Protein AF-A0A8H3ISD5-F1 (afdb_monomer)

Structure (mmCIF, N/CA/C/O backbone):
data_AF-A0A8H3ISD5-F1
#
_entry.id   AF-A0A8H3ISD5-F1
#
loop_
_atom_site.group_PDB
_atom_site.id
_atom_site.type_symbol
_atom_site.label_atom_id
_atom_site.label_alt_id
_atom_site.label_comp_id
_atom_site.label_asym_id
_atom_site.label_entity_id
_atom_site.label_seq_id
_atom_site.pdbx_PDB_ins_code
_atom_site.Cartn_x
_atom_site.Cartn_y
_atom_site.Cartn_z
_atom_site.occupancy
_atom_site.B_iso_or_equiv
_atom_site.auth_seq_id
_atom_site.auth_comp_id
_atom_site.auth_asym_id
_atom_site.auth_atom_id
_atom_site.pdbx_PDB_model_num
ATOM 1 N N . MET A 1 1 ? 6.575 6.396 -12.534 1.00 68.06 1 MET A N 1
ATOM 2 C CA . MET A 1 1 ? 5.736 6.120 -11.346 1.00 68.06 1 MET A CA 1
ATOM 3 C C . MET A 1 1 ? 4.879 7.348 -11.039 1.00 68.06 1 MET A C 1
ATOM 5 O O . MET A 1 1 ? 5.103 8.029 -10.043 1.00 68.06 1 MET A O 1
ATOM 9 N N . SER A 1 2 ? 3.935 7.677 -11.921 1.00 88.00 2 SER A N 1
ATOM 10 C CA . SER A 1 2 ? 3.069 8.854 -11.746 1.00 88.00 2 SER A CA 1
ATOM 11 C C . SER A 1 2 ? 2.155 8.684 -10.527 1.00 88.00 2 SER A C 1
ATOM 13 O O . SER A 1 2 ? 1.798 7.552 -10.191 1.00 88.00 2 SER A O 1
ATOM 15 N N . GLY A 1 3 ? 1.778 9.774 -9.853 1.00 90.75 3 GLY A N 1
ATOM 16 C CA . GLY A 1 3 ? 0.927 9.714 -8.662 1.00 90.75 3 GLY A CA 1
ATOM 17 C C . GLY A 1 3 ? 1.635 9.263 -7.381 1.00 90.75 3 GLY A C 1
ATOM 18 O O . GLY A 1 3 ? 0.953 8.780 -6.476 1.00 90.75 3 GLY A O 1
ATOM 19 N N . THR A 1 4 ? 2.972 9.367 -7.315 1.00 93.50 4 THR A N 1
ATOM 20 C CA . THR A 1 4 ? 3.799 8.982 -6.152 1.00 93.50 4 THR A CA 1
ATOM 21 C C . THR A 1 4 ? 4.692 10.124 -5.672 1.00 93.50 4 THR A C 1
ATOM 23 O O . THR A 1 4 ? 5.112 10.965 -6.468 1.00 93.50 4 THR A O 1
ATOM 26 N N . ILE A 1 5 ? 5.073 10.099 -4.390 1.00 94.06 5 ILE A N 1
ATOM 27 C CA . ILE A 1 5 ? 6.063 11.033 -3.817 1.00 94.06 5 ILE A CA 1
ATOM 28 C C . ILE A 1 5 ? 7.437 10.955 -4.503 1.00 94.06 5 ILE A C 1
ATOM 30 O O . ILE A 1 5 ? 8.150 11.949 -4.582 1.00 94.06 5 ILE A O 1
ATOM 34 N N . TYR A 1 6 ? 7.782 9.800 -5.081 1.00 90.50 6 TYR A N 1
ATOM 35 C CA . TYR A 1 6 ? 9.017 9.609 -5.850 1.00 90.50 6 TYR A CA 1
ATOM 36 C C . TYR A 1 6 ? 9.006 10.345 -7.195 1.00 90.50 6 TYR A C 1
ATOM 38 O O . TYR A 1 6 ? 10.052 10.525 -7.810 1.00 90.50 6 TYR A O 1
ATOM 46 N N . ASN A 1 7 ? 7.831 10.796 -7.642 1.00 93.38 7 ASN A N 1
ATOM 47 C CA . ASN A 1 7 ? 7.657 11.665 -8.800 1.00 93.38 7 ASN A CA 1
ATOM 48 C C . ASN A 1 7 ? 7.335 13.112 -8.380 1.00 93.38 7 ASN A C 1
ATOM 50 O O . ASN A 1 7 ? 6.619 13.813 -9.089 1.00 93.38 7 ASN A O 1
ATOM 54 N N . GLN A 1 8 ? 7.834 13.535 -7.209 1.00 90.69 8 GLN A N 1
ATOM 55 C CA . GLN A 1 8 ? 7.662 14.876 -6.627 1.00 90.69 8 GLN A CA 1
ATOM 56 C C . GLN A 1 8 ? 6.205 15.272 -6.337 1.00 90.69 8 GLN A C 1
ATOM 58 O O . GLN A 1 8 ? 5.892 16.448 -6.151 1.00 90.69 8 GLN A O 1
ATOM 63 N N . GLU A 1 9 ? 5.293 14.302 -6.265 1.00 93.88 9 GLU A N 1
ATOM 64 C CA . GLU A 1 9 ? 3.919 14.581 -5.862 1.00 93.88 9 GLU A CA 1
ATOM 65 C C . GLU A 1 9 ? 3.788 14.716 -4.344 1.00 93.88 9 GLU A C 1
ATOM 67 O O . GLU A 1 9 ? 4.554 14.145 -3.572 1.00 93.88 9 GLU A O 1
ATOM 72 N N . LYS A 1 10 ? 2.760 15.442 -3.890 1.00 92.88 10 LYS A N 1
ATOM 73 C CA . LYS A 1 10 ? 2.523 15.691 -2.455 1.00 92.88 10 LYS A CA 1
ATOM 74 C C . LYS A 1 10 ? 2.199 14.423 -1.656 1.00 92.88 10 LYS A C 1
ATOM 76 O O . LYS A 1 10 ? 2.295 14.429 -0.432 1.00 92.88 10 LYS A O 1
ATOM 81 N N . SER A 1 11 ? 1.716 13.376 -2.324 1.00 94.81 11 SER A N 1
ATOM 82 C CA . SER A 1 11 ? 1.415 12.084 -1.708 1.00 94.81 11 SER A CA 1
ATOM 83 C C . SER A 1 11 ? 1.315 10.978 -2.756 1.00 94.81 11 SER A C 1
ATOM 85 O O . SER A 1 11 ? 1.006 11.241 -3.916 1.00 94.81 11 SER A O 1
ATOM 87 N N . SER A 1 12 ? 1.454 9.733 -2.314 1.00 95.25 12 SER A N 1
ATOM 88 C CA . SER A 1 12 ? 1.254 8.521 -3.111 1.00 95.25 12 SER A CA 1
ATOM 89 C C . SER A 1 12 ? -0.199 8.023 -3.132 1.00 95.25 12 SER A C 1
ATOM 91 O O . SER A 1 12 ? -0.456 6.881 -3.509 1.00 95.25 12 SER A O 1
ATOM 93 N N . ALA A 1 13 ? -1.174 8.851 -2.734 1.00 95.19 13 ALA A N 1
ATOM 94 C CA . ALA A 1 13 ? -2.585 8.455 -2.671 1.00 95.19 13 ALA A CA 1
ATOM 95 C C . ALA A 1 13 ? -3.172 8.092 -4.043 1.00 95.19 13 ALA A C 1
ATOM 97 O O . ALA A 1 13 ? -3.943 7.138 -4.153 1.00 95.19 13 ALA A O 1
ATOM 98 N N . SER A 1 14 ? -2.785 8.814 -5.097 1.00 95.06 14 SER A N 1
ATOM 99 C CA . SER A 1 14 ? -3.212 8.513 -6.467 1.00 95.06 14 SER A CA 1
ATOM 100 C C . SER A 1 14 ? -2.709 7.139 -6.914 1.00 95.06 14 SER A C 1
ATOM 102 O O . SER A 1 14 ? -3.494 6.337 -7.421 1.00 95.06 14 SER A O 1
ATOM 104 N N . ALA A 1 15 ? -1.436 6.824 -6.658 1.00 94.25 15 ALA A N 1
ATOM 105 C CA . ALA A 1 15 ? -0.883 5.505 -6.943 1.00 94.25 15 ALA A CA 1
ATOM 106 C C . ALA A 1 15 ? -1.528 4.396 -6.095 1.00 94.25 15 ALA A C 1
ATOM 108 O O . ALA A 1 15 ? -1.858 3.340 -6.636 1.00 94.25 15 ALA A O 1
ATOM 109 N N . LEU A 1 16 ? -1.785 4.635 -4.801 1.00 94.56 16 LEU A N 1
ATOM 110 C CA . LEU A 1 16 ? -2.485 3.665 -3.950 1.00 94.56 16 LEU A CA 1
ATOM 111 C C . LEU A 1 16 ? -3.901 3.378 -4.470 1.00 94.56 16 LEU A C 1
ATOM 113 O O . LEU A 1 16 ? -4.333 2.228 -4.483 1.00 94.56 16 LEU A O 1
ATOM 117 N N . ARG A 1 17 ? -4.619 4.395 -4.960 1.00 95.88 17 ARG A N 1
ATOM 118 C CA . ARG A 1 17 ? -5.949 4.204 -5.554 1.00 95.88 17 ARG A CA 1
ATOM 119 C C . ARG A 1 17 ? -5.897 3.301 -6.789 1.00 95.88 17 ARG A C 1
ATOM 121 O O . ARG A 1 17 ? -6.763 2.445 -6.943 1.00 95.88 17 ARG A O 1
ATOM 128 N N . VAL A 1 18 ? -4.881 3.455 -7.640 1.00 94.62 18 VAL A N 1
ATOM 129 C CA . VAL A 1 18 ? -4.662 2.572 -8.801 1.00 94.62 18 VAL A CA 1
ATOM 130 C C . VAL A 1 18 ? -4.327 1.148 -8.355 1.00 94.62 18 VAL A C 1
ATOM 132 O O . VAL A 1 18 ? -4.864 0.193 -8.913 1.00 94.62 18 VAL A O 1
ATOM 135 N N . PHE A 1 19 ? -3.481 0.999 -7.335 1.00 94.19 19 PHE A N 1
ATOM 136 C CA . PHE A 1 19 ? -3.131 -0.296 -6.754 1.00 94.19 19 PHE A CA 1
ATOM 137 C C . PHE A 1 19 ? -4.365 -1.038 -6.223 1.00 94.19 19 PHE A C 1
ATOM 139 O O . PHE A 1 19 ? -4.619 -2.172 -6.620 1.00 94.19 19 PHE A O 1
ATOM 146 N N . LEU A 1 20 ? -5.184 -0.376 -5.400 1.00 95.44 20 LEU A N 1
ATOM 147 C CA . LEU A 1 20 ? -6.441 -0.938 -4.896 1.00 95.44 20 LEU A CA 1
ATOM 148 C C . LEU A 1 20 ? -7.435 -1.213 -6.035 1.00 95.44 20 LEU A C 1
ATOM 150 O O . LEU A 1 20 ? -8.221 -2.149 -5.949 1.00 95.44 20 LEU A O 1
ATOM 154 N N . GLY A 1 21 ? -7.381 -0.424 -7.116 1.00 95.25 21 GLY A N 1
ATOM 155 C CA . GLY A 1 21 ? -8.071 -0.667 -8.392 1.00 95.25 21 GLY A CA 1
ATOM 156 C C . GLY A 1 21 ? -7.814 -2.053 -8.950 1.00 95.25 21 GLY A C 1
ATOM 157 O O . GLY A 1 21 ? -8.742 -2.771 -9.302 1.00 95.25 21 GLY A O 1
ATOM 158 N N . LYS A 1 22 ? -6.537 -2.423 -9.007 1.00 94.31 22 LYS A N 1
ATOM 159 C CA . LYS A 1 22 ? -6.094 -3.725 -9.501 1.00 94.31 22 LYS A CA 1
ATOM 160 C C . LYS A 1 22 ? -6.414 -4.841 -8.515 1.00 94.31 22 LYS A C 1
ATOM 162 O O . LYS A 1 22 ? -6.896 -5.883 -8.934 1.00 94.31 22 LYS A O 1
ATOM 167 N N . ALA A 1 23 ? -6.197 -4.610 -7.221 1.00 94.50 23 ALA A N 1
ATOM 168 C CA . ALA A 1 23 ? -6.480 -5.591 -6.176 1.00 94.50 23 ALA A CA 1
ATOM 169 C C . ALA A 1 23 ? -7.957 -6.024 -6.161 1.00 94.50 23 ALA A C 1
ATOM 171 O O . ALA A 1 23 ? -8.239 -7.210 -6.044 1.00 94.50 23 ALA A O 1
ATOM 172 N N . GLU A 1 24 ? -8.890 -5.085 -6.346 1.00 95.19 24 GLU A N 1
ATOM 173 C CA . GLU A 1 24 ? -10.335 -5.368 -6.407 1.00 95.19 24 GLU A CA 1
ATOM 174 C C . GLU A 1 24 ? -10.758 -6.206 -7.620 1.00 95.19 24 GLU A C 1
ATOM 176 O O . GLU A 1 24 ? -11.839 -6.785 -7.613 1.00 95.19 24 GLU A O 1
ATOM 181 N N . GLN A 1 25 ? -9.927 -6.286 -8.661 1.00 94.25 25 GLN A N 1
ATOM 182 C CA . GLN A 1 25 ? -10.195 -7.124 -9.833 1.00 94.25 25 GLN A CA 1
ATOM 183 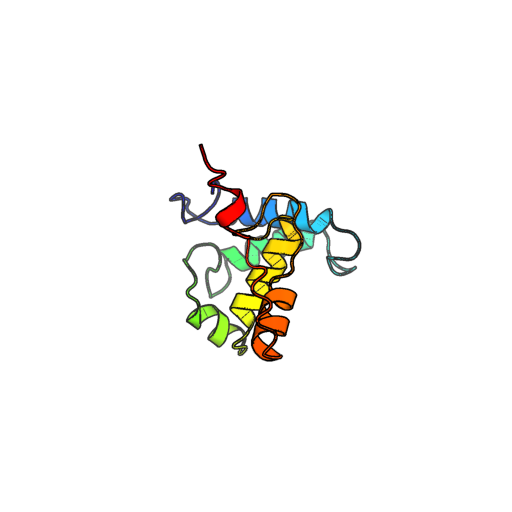C C . GLN A 1 25 ? -9.746 -8.576 -9.633 1.00 94.25 25 GLN A C 1
ATOM 185 O O . GLN A 1 25 ? -10.049 -9.419 -10.476 1.00 94.25 25 GLN A O 1
ATOM 190 N N . ILE A 1 26 ? -9.011 -8.876 -8.557 1.00 92.62 26 ILE A N 1
ATOM 191 C CA . ILE A 1 26 ? -8.519 -10.223 -8.269 1.00 92.62 26 ILE A CA 1
ATOM 192 C C . ILE A 1 26 ? -9.581 -10.957 -7.435 1.00 92.62 26 ILE A C 1
ATOM 194 O O . ILE A 1 26 ? -9.863 -10.526 -6.313 1.00 92.62 26 ILE A O 1
ATOM 198 N N . PRO A 1 27 ? -10.165 -12.060 -7.944 1.00 89.88 27 PRO A N 1
ATOM 199 C CA . PRO A 1 27 ? -11.147 -12.845 -7.198 1.00 89.88 27 PRO A CA 1
ATOM 200 C C . PRO A 1 27 ? -10.582 -13.336 -5.863 1.00 89.88 27 PRO A C 1
ATOM 202 O O . PRO A 1 27 ? -9.423 -13.746 -5.802 1.00 89.88 27 PRO A O 1
ATOM 205 N N . ASP A 1 28 ? -11.398 -13.274 -4.808 1.00 8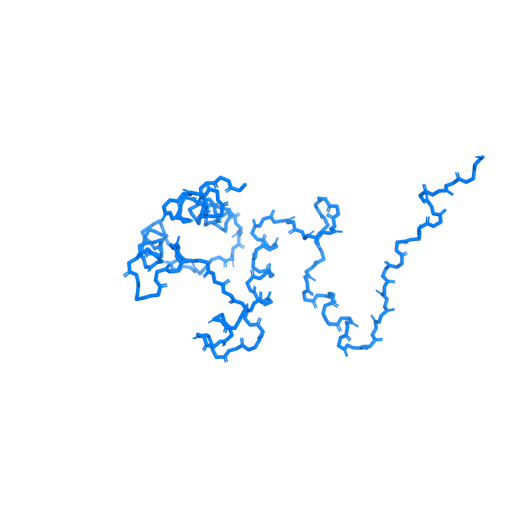9.94 28 ASP A N 1
ATOM 206 C CA . ASP A 1 28 ? -11.091 -13.753 -3.448 1.00 89.94 28 ASP A CA 1
ATOM 207 C C . ASP A 1 28 ? -9.809 -13.181 -2.808 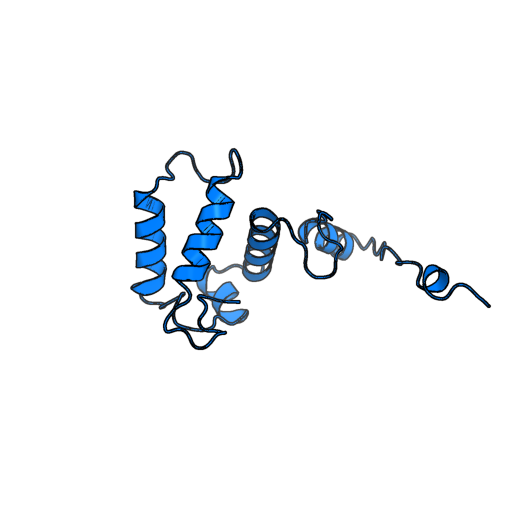1.00 89.94 28 ASP A C 1
ATOM 209 O O . ASP A 1 28 ? -9.306 -13.708 -1.816 1.00 89.94 28 ASP A O 1
ATOM 213 N N . PHE A 1 29 ? -9.260 -12.092 -3.356 1.00 92.00 29 PHE A N 1
ATOM 214 C CA . PHE A 1 29 ? -8.022 -11.489 -2.861 1.00 92.00 29 PHE A CA 1
ATOM 215 C C . PHE A 1 29 ? -8.253 -10.515 -1.710 1.00 92.00 29 PHE A C 1
ATOM 217 O O . PHE A 1 29 ? -7.484 -10.478 -0.748 1.00 92.00 29 PHE A O 1
ATOM 224 N N . LEU A 1 30 ? -9.304 -9.703 -1.821 1.00 93.94 30 LEU A N 1
ATOM 225 C CA . LEU A 1 30 ? -9.699 -8.784 -0.766 1.00 93.94 30 LEU A CA 1
ATOM 226 C C . LEU A 1 30 ? -10.719 -9.454 0.158 1.00 93.94 30 LEU A C 1
ATOM 228 O O . LEU A 1 30 ? -11.517 -10.275 -0.297 1.00 93.94 30 LEU A O 1
ATOM 232 N N . PRO A 1 31 ? -10.721 -9.105 1.455 1.00 94.44 31 PRO A N 1
ATOM 233 C CA . PRO A 1 31 ? -11.686 -9.653 2.396 1.00 94.44 31 PRO A CA 1
ATOM 234 C C . PRO A 1 31 ? -13.131 -9.377 1.970 1.00 94.44 31 PRO A C 1
ATOM 236 O O . PRO A 1 31 ? -13.420 -8.339 1.381 1.00 94.44 31 PRO A O 1
ATOM 239 N N . SER A 1 32 ? -14.063 -10.251 2.355 1.00 94.31 32 SER A N 1
ATOM 240 C CA . SER A 1 32 ? -15.491 -10.125 2.012 1.00 94.31 32 SER A CA 1
ATOM 241 C C . SER A 1 32 ? -16.159 -8.844 2.525 1.00 94.31 32 SER A C 1
ATOM 243 O O . SER A 1 32 ? -17.196 -8.438 2.009 1.00 94.31 32 SER A O 1
ATOM 245 N N . TRP A 1 33 ? -15.568 -8.192 3.529 1.00 95.31 33 TRP A N 1
ATOM 246 C CA . TRP A 1 33 ? -16.011 -6.898 4.048 1.00 95.31 33 TRP A CA 1
ATOM 247 C C . TRP A 1 33 ? -15.484 -5.696 3.248 1.00 95.31 33 TRP A C 1
ATOM 249 O O . TRP A 1 33 ? -15.804 -4.556 3.587 1.00 95.31 33 TRP A O 1
ATOM 259 N N . TRP A 1 34 ? -14.648 -5.906 2.225 1.00 96.12 34 TRP A N 1
ATOM 260 C CA . TRP A 1 34 ? -14.068 -4.823 1.438 1.00 96.12 34 TRP A CA 1
ATOM 261 C C . TRP A 1 34 ? -15.116 -4.152 0.548 1.00 96.12 34 TRP A C 1
ATOM 263 O O . TRP A 1 34 ? -15.785 -4.798 -0.255 1.00 96.12 34 TRP A O 1
ATOM 273 N N . THR A 1 35 ? -15.220 -2.828 0.652 1.00 95.88 35 THR A N 1
ATOM 274 C CA . THR A 1 35 ? -16.124 -2.007 -0.161 1.00 95.88 35 THR A CA 1
ATOM 275 C C . THR A 1 35 ? -15.415 -0.769 -0.704 1.00 95.88 35 THR A C 1
ATOM 277 O O . THR A 1 35 ? -14.281 -0.448 -0.329 1.00 95.88 35 THR A O 1
ATOM 280 N N . ARG A 1 36 ? -16.103 -0.018 -1.571 1.00 94.44 36 ARG A N 1
ATOM 281 C CA . ARG A 1 36 ? -15.612 1.270 -2.077 1.00 94.44 36 ARG A CA 1
ATOM 282 C C . ARG A 1 36 ? -15.375 2.277 -0.947 1.00 94.44 36 ARG A C 1
ATOM 284 O O . ARG A 1 36 ? -14.421 3.050 -1.007 1.00 94.44 36 ARG A O 1
ATOM 291 N N . GLU A 1 37 ? -16.217 2.258 0.079 1.00 96.31 37 GLU A N 1
ATOM 292 C CA . GLU A 1 37 ? -16.076 3.085 1.278 1.00 96.31 37 GLU A CA 1
ATOM 293 C C . GLU A 1 37 ? -14.797 2.700 2.029 1.00 96.31 37 GLU A C 1
ATOM 295 O O . GLU A 1 37 ? -13.991 3.572 2.351 1.00 96.31 37 GLU A O 1
ATOM 300 N N . LYS A 1 38 ? -14.533 1.394 2.197 1.00 96.75 38 LYS A N 1
ATOM 301 C CA . LYS A 1 38 ? -13.305 0.899 2.844 1.00 96.75 38 LYS A CA 1
ATOM 302 C C . LYS A 1 38 ? -12.034 1.240 2.081 1.00 96.75 38 LYS A C 1
ATOM 304 O O . LYS A 1 38 ? -11.020 1.552 2.707 1.00 96.75 38 LYS A O 1
ATOM 309 N N . ARG A 1 39 ? -12.085 1.274 0.748 1.00 95.81 39 ARG A N 1
ATOM 310 C CA . ARG A 1 39 ? -10.984 1.815 -0.059 1.00 95.81 39 ARG A CA 1
ATOM 311 C C . ARG A 1 39 ? -10.667 3.257 0.336 1.00 95.81 39 ARG A C 1
ATOM 313 O O . ARG A 1 39 ? -9.498 3.581 0.539 1.00 95.81 39 ARG A O 1
ATOM 320 N N . GLU A 1 40 ? -11.666 4.135 0.395 1.00 95.88 40 GLU A N 1
ATOM 321 C CA . GLU A 1 40 ? -11.411 5.549 0.689 1.00 95.88 40 GLU A CA 1
ATOM 322 C C . GLU A 1 40 ? -10.986 5.745 2.149 1.00 95.88 40 GLU A C 1
ATOM 324 O O . GLU A 1 40 ? -10.042 6.491 2.400 1.00 95.88 40 GLU A O 1
ATOM 329 N N . GLU A 1 41 ? -11.574 5.007 3.096 1.00 95.12 41 GLU A N 1
ATOM 330 C CA . GLU A 1 41 ? -11.102 4.967 4.487 1.00 95.12 41 GLU A CA 1
ATOM 331 C C . GLU A 1 41 ? -9.621 4.561 4.575 1.00 95.12 41 GLU A C 1
ATOM 333 O O . GLU A 1 41 ? -8.844 5.220 5.264 1.00 95.12 41 GLU A O 1
ATOM 338 N N . CYS A 1 42 ? -9.198 3.532 3.832 1.00 94.19 42 CYS A N 1
ATOM 339 C CA . CYS A 1 42 ? -7.805 3.082 3.775 1.00 94.19 42 CYS A CA 1
ATOM 340 C C . CYS A 1 42 ? -6.864 4.173 3.230 1.00 94.19 42 CYS A C 1
ATOM 342 O O . CYS A 1 42 ? -5.804 4.435 3.804 1.00 94.19 42 CYS A O 1
ATOM 344 N N . ILE A 1 43 ? -7.263 4.865 2.157 1.00 94.88 43 ILE A N 1
ATOM 345 C CA . ILE A 1 43 ? -6.479 5.970 1.586 1.00 94.88 43 ILE A CA 1
ATOM 346 C C . ILE A 1 43 ? -6.382 7.136 2.582 1.00 94.88 43 ILE A C 1
ATOM 348 O O . ILE A 1 43 ? -5.296 7.689 2.779 1.00 94.88 43 ILE A O 1
ATOM 352 N N . GLN A 1 44 ? -7.485 7.501 3.242 1.00 94.25 44 GLN A N 1
ATOM 353 C CA . GLN A 1 44 ? -7.485 8.556 4.258 1.00 94.25 44 GLN A CA 1
ATOM 354 C C . GLN A 1 44 ? -6.632 8.179 5.469 1.00 94.25 44 GLN A C 1
ATOM 356 O O . GLN A 1 44 ? -5.892 9.028 5.967 1.00 94.25 44 GLN A O 1
ATOM 361 N N . PHE A 1 45 ? -6.669 6.916 5.896 1.00 92.44 45 PHE A N 1
ATOM 362 C CA . PHE A 1 45 ? -5.793 6.401 6.942 1.00 92.44 45 PHE A CA 1
ATOM 363 C C . PHE A 1 45 ? -4.316 6.572 6.561 1.00 92.44 45 PHE A C 1
ATOM 365 O O . PHE A 1 45 ? -3.545 7.125 7.338 1.00 92.44 45 PHE A O 1
ATOM 372 N N . GLY A 1 46 ? -3.923 6.219 5.333 1.00 90.38 46 GLY A N 1
ATOM 373 C CA . GLY A 1 46 ? -2.547 6.421 4.863 1.00 90.38 46 GLY A CA 1
ATOM 374 C C . GLY A 1 46 ? -2.121 7.895 4.737 1.00 90.38 46 GLY A C 1
ATOM 375 O O . GLY A 1 46 ? -0.935 8.210 4.839 1.00 90.38 46 GLY A O 1
ATOM 376 N N . LEU A 1 47 ? -3.068 8.815 4.521 1.00 92.06 47 LEU A N 1
ATOM 377 C CA . LEU A 1 47 ? -2.804 10.255 4.395 1.00 92.06 47 LEU A CA 1
ATOM 378 C C . LEU A 1 47 ? -2.739 10.993 5.739 1.00 92.06 47 LEU A C 1
ATOM 380 O O . LEU A 1 47 ? -1.928 11.914 5.899 1.00 92.06 47 LEU A O 1
ATOM 384 N N . ARG A 1 48 ? -3.648 10.650 6.656 1.00 88.94 48 ARG A N 1
ATOM 385 C CA . ARG A 1 48 ? -3.912 11.376 7.910 1.00 88.94 48 ARG A CA 1
ATOM 386 C C . ARG A 1 48 ? -3.489 10.610 9.156 1.00 88.94 48 ARG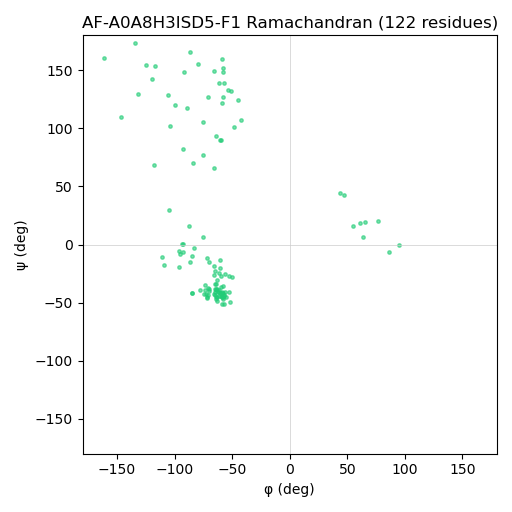 A C 1
ATOM 388 O O . ARG A 1 48 ? -3.506 11.192 10.234 1.00 88.94 48 ARG A O 1
ATOM 395 N N . GLY A 1 49 ? -3.146 9.334 9.015 1.00 82.81 49 GLY A N 1
ATOM 396 C CA . GLY A 1 49 ? -2.623 8.530 10.107 1.00 82.81 49 GLY A CA 1
ATOM 397 C C . GLY A 1 49 ? -1.343 9.137 10.690 1.00 82.81 49 GLY A C 1
ATOM 398 O O . GLY A 1 49 ? -0.678 9.926 10.009 1.00 82.81 49 GLY A O 1
ATOM 399 N N . PRO A 1 50 ? -0.991 8.750 11.928 1.00 74.50 50 PRO A N 1
ATOM 400 C CA . PRO A 1 50 ? 0.137 9.318 12.677 1.00 74.50 50 PRO A CA 1
ATOM 401 C C . PRO A 1 50 ? 1.471 9.204 11.927 1.00 74.50 50 PRO A C 1
ATOM 403 O O . PRO A 1 50 ? 2.364 10.022 12.102 1.00 74.50 50 PRO A O 1
ATOM 406 N N . ASP A 1 51 ? 1.561 8.217 11.044 1.00 74.81 51 ASP A N 1
ATOM 407 C CA . ASP A 1 51 ? 2.766 7.837 10.321 1.00 74.81 51 ASP A CA 1
ATOM 408 C C . ASP A 1 51 ? 2.905 8.461 8.927 1.00 74.81 51 ASP A C 1
ATOM 410 O O . ASP A 1 51 ? 3.926 8.273 8.269 1.00 74.81 51 ASP A O 1
ATOM 414 N N . HIS A 1 52 ? 1.867 9.148 8.434 1.00 78.75 52 HIS A N 1
ATOM 415 C CA . HIS A 1 52 ? 1.845 9.752 7.096 1.00 78.75 52 HIS A CA 1
ATOM 416 C C . HIS A 1 52 ? 2.408 8.839 5.985 1.00 78.75 52 HIS A C 1
ATOM 418 O O . HIS A 1 52 ? 3.156 9.291 5.115 1.00 78.75 52 HIS A O 1
ATOM 424 N N . LEU A 1 53 ? 2.012 7.559 5.993 1.00 85.06 53 LEU A N 1
ATOM 425 C CA . LEU A 1 53 ? 2.537 6.478 5.140 1.00 85.06 53 LEU A CA 1
ATOM 426 C C . LEU A 1 53 ? 2.581 6.815 3.644 1.00 85.06 53 LEU A C 1
ATOM 428 O O . LEU A 1 53 ? 3.390 6.272 2.899 1.00 85.06 53 LEU A O 1
ATOM 432 N N . LEU A 1 54 ? 1.685 7.693 3.187 1.00 90.94 54 LEU A N 1
ATOM 433 C CA . LEU A 1 54 ? 1.599 8.104 1.787 1.00 90.94 54 LEU A CA 1
ATOM 434 C C . LEU A 1 54 ? 2.340 9.403 1.466 1.00 90.94 54 LEU A C 1
ATOM 436 O O . LEU A 1 54 ? 2.376 9.780 0.299 1.00 90.94 54 LEU A O 1
ATOM 440 N N . LYS A 1 55 ? 2.892 10.108 2.453 1.00 91.75 55 LYS A N 1
ATOM 441 C CA . LYS A 1 55 ? 3.609 11.380 2.261 1.00 91.75 55 LYS A CA 1
ATOM 442 C C . LYS A 1 55 ? 5.115 11.261 2.483 1.00 91.75 55 LYS A C 1
ATOM 444 O O . LYS A 1 55 ? 5.845 12.128 2.016 1.00 91.75 55 LYS A O 1
ATOM 449 N N . CYS A 1 56 ? 5.570 10.202 3.147 1.00 87.12 56 CYS A N 1
ATOM 450 C CA . CYS A 1 56 ? 6.976 9.987 3.470 1.00 87.12 56 CYS A CA 1
ATOM 451 C C . CYS A 1 56 ? 7.490 8.695 2.833 1.00 87.12 56 CYS A C 1
ATOM 453 O O . CYS A 1 56 ? 6.776 7.692 2.784 1.00 87.12 56 CYS A O 1
ATOM 455 N N . ALA A 1 57 ? 8.741 8.709 2.368 1.00 87.19 57 ALA A N 1
ATOM 456 C CA . ALA A 1 57 ? 9.418 7.482 1.967 1.00 87.19 57 ALA A CA 1
ATOM 457 C C . ALA A 1 57 ? 9.531 6.554 3.186 1.00 87.19 57 ALA A C 1
ATOM 459 O O . ALA A 1 57 ? 9.760 7.031 4.293 1.00 87.19 57 ALA A O 1
ATOM 460 N N . GLN A 1 58 ? 9.305 5.258 2.979 1.00 86.75 58 GLN A N 1
ATOM 461 C CA . GLN A 1 58 ? 9.435 4.246 4.026 1.00 86.75 58 GLN A CA 1
ATOM 462 C C . GLN A 1 58 ? 10.714 3.456 3.780 1.00 86.75 58 GLN A C 1
ATOM 464 O O . GLN A 1 58 ? 10.925 2.954 2.669 1.00 86.75 58 GLN A O 1
ATOM 469 N N . GLU A 1 59 ? 11.552 3.340 4.801 1.00 87.38 59 GLU A N 1
ATOM 470 C CA . GLU A 1 59 ? 12.731 2.491 4.769 1.00 87.38 59 GLU A CA 1
ATOM 471 C C . GLU A 1 59 ? 12.394 1.055 5.179 1.00 87.38 59 GLU A C 1
ATOM 473 O O . GLU A 1 59 ? 11.327 0.744 5.715 1.00 87.38 59 GLU A O 1
ATOM 478 N N . LYS A 1 60 ? 13.323 0.135 4.906 1.00 84.88 60 LYS A N 1
ATOM 479 C CA . LYS A 1 60 ? 13.153 -1.279 5.255 1.00 84.88 60 LYS A CA 1
ATOM 480 C C . LYS A 1 60 ? 12.946 -1.461 6.764 1.00 84.88 60 LYS A C 1
ATOM 482 O O . LYS A 1 60 ? 12.068 -2.228 7.152 1.00 84.88 60 LYS A O 1
ATOM 487 N N . SER A 1 61 ? 13.756 -0.788 7.580 1.00 86.88 61 SER A N 1
ATOM 488 C CA . SER A 1 61 ? 13.686 -0.831 9.045 1.00 86.88 61 SER A CA 1
ATOM 489 C C . SER A 1 61 ? 12.332 -0.355 9.555 1.00 86.88 61 SER A C 1
ATOM 491 O O . SER A 1 61 ? 11.726 -1.061 10.355 1.00 86.88 61 SER A O 1
ATOM 493 N N . ASP A 1 62 ? 11.805 0.747 9.012 1.00 86.88 62 ASP A N 1
ATOM 494 C CA . ASP A 1 62 ? 10.503 1.306 9.404 1.00 86.88 62 ASP A CA 1
ATOM 495 C C . ASP A 1 62 ? 9.378 0.273 9.259 1.00 86.88 62 ASP A C 1
ATOM 497 O O . ASP A 1 62 ? 8.498 0.147 10.111 1.00 86.88 62 ASP A O 1
ATOM 501 N N . LEU A 1 63 ? 9.414 -0.502 8.169 1.00 85.94 63 LEU A N 1
ATOM 502 C CA . LEU A 1 63 ? 8.440 -1.558 7.896 1.00 85.94 63 LEU A CA 1
ATOM 503 C C . LEU A 1 63 ? 8.608 -2.764 8.830 1.00 85.94 63 LEU A C 1
ATOM 505 O O . LEU A 1 63 ? 7.625 -3.391 9.212 1.00 85.94 63 LEU A O 1
ATOM 509 N N . GLN A 1 64 ? 9.839 -3.127 9.178 1.00 88.81 64 GLN A N 1
ATOM 510 C CA . GLN A 1 64 ? 10.078 -4.255 10.079 1.00 88.81 64 GLN A CA 1
ATOM 511 C C . GLN A 1 64 ? 9.664 -3.916 11.511 1.00 88.81 64 GLN A C 1
ATOM 513 O O . GLN A 1 64 ? 9.017 -4.725 12.173 1.00 88.81 64 GLN A O 1
ATOM 518 N N . GLU A 1 65 ? 10.008 -2.714 11.965 1.00 90.50 65 GLU A N 1
ATOM 519 C CA . GLU A 1 65 ? 9.755 -2.249 13.323 1.00 90.50 65 GLU A CA 1
ATOM 520 C C . GLU A 1 65 ? 8.263 -1.969 13.545 1.00 90.50 65 GLU A C 1
ATOM 522 O O . GLU A 1 65 ? 7.684 -2.474 14.505 1.00 90.50 65 GLU A O 1
ATOM 527 N N . ARG A 1 66 ? 7.590 -1.282 12.605 1.00 88.00 66 ARG A N 1
ATOM 528 C CA . ARG A 1 66 ? 6.152 -0.970 12.725 1.00 88.00 66 ARG A CA 1
ATOM 529 C C . ARG A 1 66 ? 5.275 -2.218 12.814 1.00 88.00 66 ARG A C 1
ATOM 531 O O . ARG A 1 66 ? 4.307 -2.232 13.571 1.00 88.00 66 ARG A O 1
ATOM 538 N N . TRP A 1 67 ? 5.571 -3.244 12.019 1.00 86.88 67 TRP A N 1
ATOM 539 C CA . TRP A 1 67 ? 4.781 -4.480 12.004 1.00 86.88 67 TRP A CA 1
ATOM 540 C C . TRP A 1 67 ? 5.325 -5.559 12.941 1.00 86.88 67 TRP A C 1
ATOM 542 O O . TRP A 1 67 ? 4.730 -6.633 13.022 1.00 86.88 67 TRP A O 1
ATOM 552 N N . ASN A 1 68 ? 6.423 -5.277 13.653 1.00 92.69 68 ASN A N 1
ATOM 553 C CA . ASN A 1 68 ? 7.150 -6.242 14.475 1.00 92.69 68 ASN A CA 1
ATOM 554 C C . ASN A 1 68 ? 7.406 -7.565 13.723 1.00 92.69 68 ASN A C 1
ATOM 556 O O . ASN A 1 68 ? 7.206 -8.663 14.243 1.00 92.69 68 ASN A O 1
ATOM 560 N N . ASP A 1 69 ? 7.790 -7.444 12.451 1.00 88.81 69 ASP A N 1
ATOM 561 C CA . ASP A 1 69 ? 7.927 -8.565 11.530 1.00 88.81 69 ASP A CA 1
ATOM 562 C C . ASP A 1 69 ? 9.076 -8.322 10.548 1.00 88.81 69 ASP A C 1
ATOM 564 O O . ASP A 1 69 ? 9.001 -7.511 9.621 1.00 88.81 69 ASP A O 1
ATOM 568 N N . GLN A 1 70 ? 10.147 -9.095 10.723 1.00 88.00 70 GLN A N 1
ATOM 569 C CA . GLN A 1 70 ? 11.349 -9.022 9.893 1.00 88.00 70 GLN A CA 1
ATOM 570 C C . GLN A 1 70 ? 11.080 -9.335 8.414 1.00 88.00 70 GLN A C 1
ATOM 572 O O . GLN A 1 70 ? 11.815 -8.861 7.544 1.00 88.00 70 GLN A O 1
ATOM 577 N N . GLN A 1 71 ? 10.018 -10.088 8.120 1.00 86.88 71 GLN A N 1
ATOM 578 C CA . GLN A 1 71 ? 9.614 -10.469 6.769 1.00 86.88 71 GLN A CA 1
ATOM 579 C C . GLN A 1 71 ? 8.590 -9.500 6.159 1.00 86.88 71 GLN A C 1
ATOM 581 O O . GLN A 1 71 ? 8.192 -9.683 5.009 1.00 86.88 71 GLN A O 1
ATOM 586 N N . MET A 1 72 ? 8.173 -8.439 6.860 1.00 89.00 72 MET A N 1
ATOM 587 C CA . MET A 1 72 ? 7.178 -7.494 6.337 1.00 89.00 72 MET A CA 1
ATOM 588 C C . MET A 1 72 ? 7.567 -6.848 4.991 1.00 89.00 72 MET A C 1
ATOM 590 O O . MET A 1 72 ? 6.726 -6.835 4.085 1.00 89.00 72 MET A O 1
ATOM 594 N N . PRO A 1 73 ? 8.820 -6.386 4.770 1.00 87.06 73 PRO A N 1
ATOM 595 C CA . PRO A 1 73 ? 9.226 -5.844 3.469 1.00 87.06 73 PRO A CA 1
ATOM 596 C C . PRO A 1 73 ? 9.036 -6.854 2.332 1.00 87.06 73 PRO A C 1
ATOM 598 O O . PRO A 1 73 ? 8.649 -6.504 1.217 1.00 87.06 73 PRO A O 1
ATOM 601 N N . MET A 1 74 ? 9.272 -8.128 2.637 1.00 85.75 74 MET A N 1
ATOM 602 C CA . MET A 1 74 ? 9.123 -9.215 1.690 1.00 85.75 74 MET A CA 1
ATOM 603 C C . MET A 1 74 ? 7.657 -9.505 1.368 1.00 85.75 74 MET A C 1
ATOM 605 O O . MET A 1 74 ? 7.278 -9.601 0.200 1.00 85.75 74 MET A O 1
ATOM 609 N N . LYS A 1 75 ? 6.809 -9.570 2.398 1.00 87.56 75 LYS A N 1
ATOM 610 C CA . LYS A 1 75 ? 5.358 -9.747 2.250 1.00 87.56 75 LYS A CA 1
ATOM 611 C C . LYS A 1 75 ? 4.743 -8.633 1.402 1.00 87.56 75 LYS A C 1
ATOM 613 O O . LYS A 1 75 ? 3.938 -8.915 0.518 1.00 87.56 75 LYS A O 1
ATOM 618 N N . LEU A 1 76 ? 5.168 -7.384 1.608 1.00 88.12 76 LEU A N 1
ATOM 619 C CA . LEU A 1 76 ? 4.727 -6.243 0.799 1.00 88.12 76 LEU A CA 1
ATOM 620 C C . LEU A 1 76 ? 5.165 -6.355 -0.661 1.00 88.12 76 LEU A C 1
ATOM 622 O O . LEU A 1 76 ? 4.389 -6.032 -1.562 1.00 88.12 76 LEU A O 1
ATOM 626 N N . ARG A 1 77 ? 6.379 -6.852 -0.915 1.00 84.81 77 ARG A N 1
ATOM 627 C CA . ARG A 1 77 ? 6.825 -7.121 -2.281 1.00 84.81 77 ARG A CA 1
ATOM 628 C C . ARG A 1 77 ? 5.970 -8.190 -2.954 1.00 84.81 77 ARG A C 1
ATOM 630 O O . ARG A 1 77 ? 5.483 -7.950 -4.054 1.00 84.81 77 ARG A O 1
ATOM 637 N N . MET A 1 78 ? 5.729 -9.316 -2.287 1.00 84.19 78 MET A N 1
ATOM 638 C CA . MET A 1 78 ? 4.863 -10.374 -2.816 1.00 84.19 78 MET A CA 1
ATOM 639 C C . MET A 1 78 ? 3.444 -9.872 -3.098 1.00 84.19 78 MET A C 1
ATOM 641 O O . MET A 1 78 ? 2.869 -10.191 -4.136 1.00 84.19 78 MET A O 1
ATOM 645 N N . LEU A 1 79 ? 2.891 -9.050 -2.203 1.00 88.69 79 LEU A N 1
ATOM 646 C CA . LEU A 1 79 ? 1.598 -8.401 -2.404 1.00 88.69 79 LEU A CA 1
ATOM 647 C C . LEU A 1 79 ? 1.600 -7.548 -3.683 1.00 88.69 79 LEU A C 1
ATOM 649 O O . LEU A 1 79 ? 0.680 -7.636 -4.496 1.00 88.69 79 LEU A O 1
ATOM 653 N N . GLY A 1 80 ? 2.660 -6.761 -3.887 1.00 88.38 80 GLY A N 1
ATOM 654 C CA . GLY A 1 80 ? 2.871 -5.973 -5.099 1.00 88.38 80 GLY A CA 1
ATOM 655 C C . GLY A 1 80 ? 2.927 -6.825 -6.365 1.00 88.38 80 GLY A C 1
ATOM 656 O O . GLY A 1 80 ? 2.271 -6.495 -7.351 1.00 88.38 80 GLY A O 1
ATOM 657 N N . GLU A 1 81 ? 3.660 -7.937 -6.330 1.00 86.31 81 GLU A N 1
ATOM 658 C CA . GLU A 1 81 ? 3.786 -8.871 -7.455 1.00 86.31 81 GLU A CA 1
ATOM 659 C C . GLU A 1 81 ? 2.435 -9.496 -7.829 1.00 86.31 81 GLU A C 1
ATOM 661 O O . GLU A 1 81 ? 2.107 -9.580 -9.012 1.00 86.31 81 GLU A O 1
ATOM 666 N N . ILE A 1 82 ? 1.615 -9.869 -6.839 1.00 85.56 82 ILE A N 1
ATOM 667 C CA . ILE A 1 82 ? 0.267 -10.411 -7.070 1.00 85.56 82 ILE A CA 1
ATOM 668 C C . ILE A 1 82 ? -0.634 -9.360 -7.727 1.00 85.56 82 ILE A C 1
ATOM 670 O O . ILE A 1 82 ? -1.297 -9.658 -8.719 1.00 85.56 82 ILE A O 1
ATOM 674 N N . VAL A 1 83 ? -0.636 -8.130 -7.205 1.00 89.62 83 VAL A N 1
ATOM 675 C CA . VAL A 1 83 ? -1.539 -7.064 -7.667 1.00 89.62 83 VAL A CA 1
ATOM 676 C C . VAL A 1 83 ? -1.141 -6.500 -9.029 1.00 89.62 83 VAL A C 1
ATOM 678 O O . VAL A 1 83 ? -2.001 -6.202 -9.860 1.00 89.62 83 VAL A O 1
ATOM 681 N N . TYR A 1 84 ? 0.157 -6.343 -9.289 1.00 86.50 84 TYR A N 1
ATOM 682 C CA . TYR A 1 84 ? 0.642 -5.855 -10.579 1.00 86.50 84 TYR A CA 1
ATOM 683 C C . TYR A 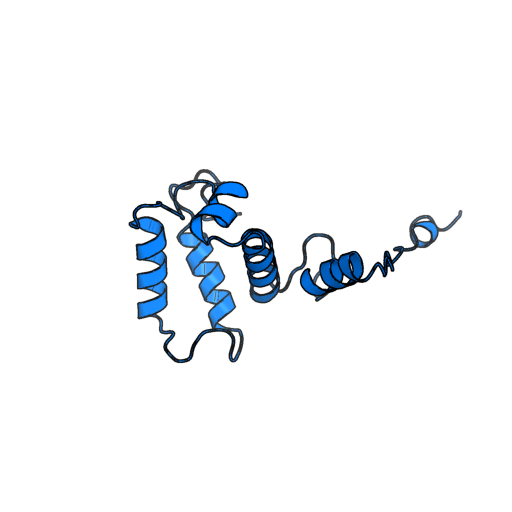1 84 ? 0.835 -6.964 -11.616 1.00 86.50 84 TYR A C 1
ATOM 685 O O . TYR A 1 84 ? 0.962 -6.650 -12.800 1.00 86.50 84 TYR A O 1
ATOM 693 N N . GLY A 1 85 ? 0.850 -8.234 -11.202 1.00 78.75 85 GLY A N 1
ATOM 694 C CA . GLY A 1 85 ? 1.094 -9.380 -12.080 1.00 78.75 85 GLY A CA 1
ATOM 695 C C . GLY A 1 85 ? 2.509 -9.414 -12.666 1.00 78.75 85 GLY A C 1
ATOM 696 O O . GLY A 1 85 ? 2.727 -10.055 -13.692 1.00 78.75 85 GLY A O 1
ATOM 697 N N . ASN A 1 86 ? 3.458 -8.698 -12.055 1.00 71.31 86 ASN A N 1
ATOM 698 C CA . ASN A 1 86 ? 4.826 -8.568 -12.542 1.00 71.31 86 ASN A CA 1
ATOM 699 C C . ASN A 1 86 ? 5.832 -8.817 -11.416 1.00 71.31 86 ASN A C 1
ATOM 701 O O . ASN A 1 86 ? 5.750 -8.175 -10.369 1.00 71.31 86 ASN A O 1
ATOM 705 N N . THR A 1 87 ? 6.810 -9.685 -11.672 1.00 65.88 87 THR A N 1
ATOM 706 C CA . THR A 1 87 ? 7.950 -9.925 -10.784 1.00 65.88 87 THR A CA 1
ATOM 707 C C . THR A 1 87 ? 9.159 -9.144 -11.312 1.00 65.88 87 THR A C 1
ATOM 709 O O . THR A 1 87 ? 9.593 -9.387 -12.440 1.00 65.88 87 THR A O 1
ATOM 712 N N . PRO A 1 88 ? 9.736 -8.203 -10.540 1.00 62.50 88 PRO A N 1
ATOM 713 C CA . PRO A 1 88 ? 10.904 -7.450 -10.989 1.00 62.50 88 PRO A CA 1
ATOM 714 C C . PRO A 1 88 ? 12.071 -8.386 -11.333 1.00 62.50 88 PRO A C 1
ATOM 716 O O . PRO A 1 88 ? 12.470 -9.197 -10.499 1.00 62.50 88 PRO A O 1
A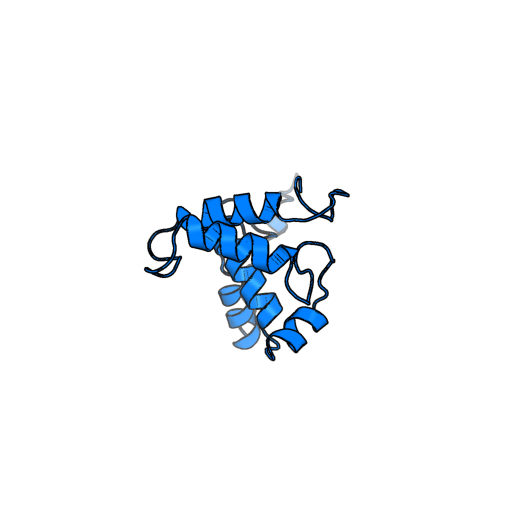TOM 719 N N . GLY A 1 89 ? 12.619 -8.251 -12.545 1.00 62.34 89 GLY A N 1
ATOM 720 C CA . GLY A 1 89 ? 13.701 -9.100 -13.061 1.00 62.34 89 GLY A CA 1
ATOM 721 C C . GLY A 1 89 ? 13.239 -10.292 -13.906 1.00 62.34 89 GLY A C 1
ATOM 722 O O . GLY A 1 89 ? 14.082 -11.026 -14.410 1.00 62.34 89 GLY A O 1
ATOM 723 N N . MET A 1 90 ? 11.929 -10.469 -14.100 1.00 59.44 90 MET A N 1
ATOM 724 C CA . MET A 1 90 ? 11.364 -11.534 -14.929 1.00 59.44 90 MET A CA 1
ATOM 725 C C . MET A 1 90 ? 10.590 -10.964 -16.129 1.00 59.44 90 MET A C 1
ATOM 727 O O . MET A 1 90 ? 10.080 -9.842 -16.056 1.00 59.44 90 MET A O 1
ATOM 731 N N . PRO A 1 91 ? 10.466 -11.718 -17.239 1.00 58.47 91 PRO A N 1
ATOM 732 C CA . PRO A 1 91 ? 9.623 -11.325 -18.362 1.00 58.47 91 PRO A CA 1
ATOM 733 C C . PRO A 1 91 ? 8.156 -11.116 -17.942 1.00 58.47 91 PRO A C 1
ATOM 735 O O . PRO A 1 91 ? 7.671 -11.844 -17.067 1.00 58.47 91 PRO A O 1
ATOM 738 N N . PRO A 1 92 ? 7.418 -10.195 -18.592 1.00 56.31 92 PRO A N 1
ATOM 739 C CA . PRO A 1 92 ? 5.996 -9.973 -18.326 1.00 56.31 92 PRO A CA 1
ATOM 740 C C . PRO A 1 92 ? 5.196 -11.284 -18.370 1.00 56.31 92 PRO A C 1
ATOM 742 O O . PRO A 1 92 ? 5.355 -12.076 -19.295 1.00 56.31 92 PRO A O 1
ATOM 745 N N . GLY A 1 93 ? 4.347 -11.525 -17.368 1.00 56.69 93 GLY A N 1
ATOM 746 C CA . GLY A 1 93 ? 3.557 -12.760 -17.252 1.00 56.69 93 GLY A CA 1
ATOM 747 C C . GLY A 1 93 ? 4.265 -13.923 -16.546 1.00 56.69 93 GLY A C 1
ATOM 748 O O . GLY A 1 93 ? 3.626 -14.929 -16.239 1.00 56.69 93 GLY A O 1
ATOM 749 N N . SER A 1 94 ? 5.550 -13.782 -16.210 1.00 57.19 94 SER A N 1
ATOM 750 C CA . SER A 1 94 ? 6.261 -14.753 -15.376 1.00 57.19 94 SER A CA 1
ATOM 751 C C . SER A 1 94 ? 5.836 -14.596 -13.917 1.00 57.19 94 SER A C 1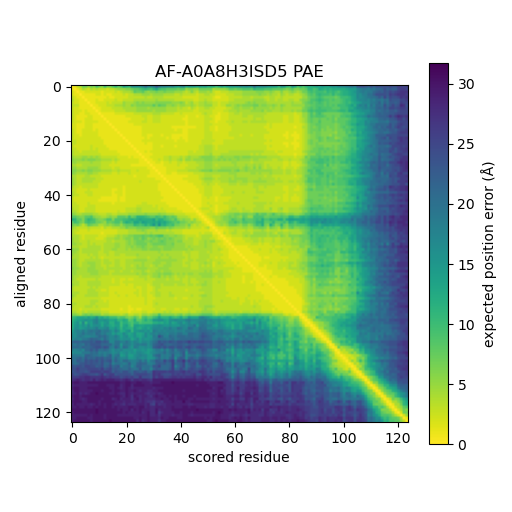
ATOM 753 O O . SER A 1 94 ? 6.244 -13.661 -13.233 1.00 57.19 94 SER A O 1
ATOM 755 N N . ARG A 1 95 ? 5.014 -15.524 -13.424 1.00 54.22 95 ARG A N 1
ATOM 756 C CA . ARG A 1 95 ? 4.616 -15.589 -12.014 1.00 54.22 95 ARG A CA 1
ATOM 757 C C . ARG A 1 95 ? 5.563 -16.523 -11.278 1.00 54.22 95 ARG A C 1
ATOM 759 O O . ARG A 1 95 ? 5.241 -17.687 -11.068 1.00 54.22 95 ARG A O 1
ATOM 766 N N . VAL A 1 96 ? 6.726 -16.019 -10.887 1.00 57.75 96 VAL A N 1
ATOM 767 C CA . VAL A 1 96 ? 7.512 -16.681 -9.841 1.00 57.75 96 VAL A CA 1
ATOM 768 C C . VAL A 1 96 ? 7.301 -15.836 -8.597 1.00 57.75 96 VAL A C 1
ATOM 770 O O . VAL A 1 96 ? 7.857 -14.739 -8.527 1.00 57.75 96 VAL A O 1
ATOM 773 N N . PRO A 1 97 ? 6.440 -16.268 -7.657 1.00 61.50 97 PRO A N 1
ATOM 774 C CA . PRO A 1 97 ? 6.306 -15.570 -6.391 1.00 61.50 97 PRO A CA 1
ATOM 775 C C . PRO A 1 97 ? 7.698 -15.443 -5.788 1.00 61.50 97 PRO A C 1
ATOM 777 O O . PRO A 1 97 ? 8.419 -16.442 -5.734 1.00 61.50 97 PRO A O 1
ATOM 780 N N . MET A 1 98 ? 8.076 -14.262 -5.306 1.00 64.31 98 MET A N 1
ATOM 781 C CA . MET A 1 98 ? 9.338 -14.120 -4.580 1.00 64.31 98 MET A CA 1
ATOM 782 C C . MET A 1 98 ? 9.465 -15.136 -3.426 1.00 64.31 98 MET A C 1
ATOM 784 O O . MET A 1 98 ? 10.562 -15.608 -3.152 1.00 64.31 98 MET A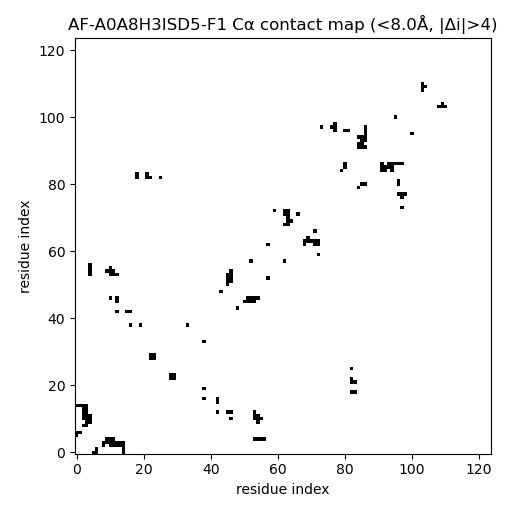 O 1
ATOM 788 N N . LEU A 1 99 ? 8.341 -15.596 -2.859 1.00 61.12 99 LEU A N 1
ATOM 789 C CA . LEU A 1 99 ? 8.272 -16.736 -1.936 1.00 61.12 99 LEU A CA 1
ATOM 790 C C . LEU A 1 99 ? 8.926 -18.016 -2.468 1.00 61.12 99 LEU A C 1
ATOM 792 O O . LEU A 1 99 ? 9.578 -18.717 -1.712 1.00 61.12 99 LEU A O 1
ATOM 796 N N . HIS A 1 100 ? 8.755 -18.336 -3.750 1.00 60.19 100 HIS A N 1
ATOM 797 C CA . HIS A 1 100 ? 9.359 -19.518 -4.367 1.00 60.19 100 HIS A CA 1
ATOM 798 C C . HIS A 1 100 ? 10.876 -19.345 -4.497 1.00 60.19 100 HIS A C 1
ATOM 800 O O . HIS A 1 100 ? 11.629 -20.266 -4.210 1.00 60.19 100 HIS A O 1
ATOM 806 N N . ALA A 1 101 ? 11.331 -18.140 -4.860 1.00 63.41 101 ALA A N 1
ATOM 807 C CA . ALA A 1 101 ? 12.755 -17.818 -4.912 1.00 63.41 101 ALA A CA 1
ATOM 808 C C . ALA A 1 101 ? 13.404 -17.859 -3.516 1.00 63.41 101 ALA A C 1
ATOM 810 O O . ALA A 1 101 ? 14.525 -18.338 -3.376 1.00 63.41 101 ALA A O 1
ATOM 811 N N . MET A 1 102 ? 12.691 -17.403 -2.483 1.00 59.25 102 MET A N 1
ATOM 812 C CA . MET A 1 102 ? 13.169 -17.441 -1.101 1.00 59.25 102 MET A CA 1
ATOM 813 C C . MET A 1 102 ? 13.128 -18.835 -0.494 1.00 59.25 102 MET A C 1
ATOM 815 O O . MET A 1 102 ? 14.113 -19.239 0.106 1.00 59.25 102 MET A O 1
ATOM 819 N N . LYS A 1 103 ? 12.055 -19.598 -0.718 1.00 56.47 103 LYS A N 1
ATOM 820 C CA . LYS A 1 103 ? 11.972 -21.001 -0.304 1.00 56.47 103 LYS A CA 1
ATOM 821 C C . LYS A 1 103 ? 13.122 -21.817 -0.898 1.00 56.47 103 LYS A C 1
ATOM 823 O O . LYS A 1 103 ? 13.772 -22.560 -0.179 1.00 56.47 103 LYS A O 1
ATOM 828 N N . ASN A 1 104 ? 13.436 -21.608 -2.176 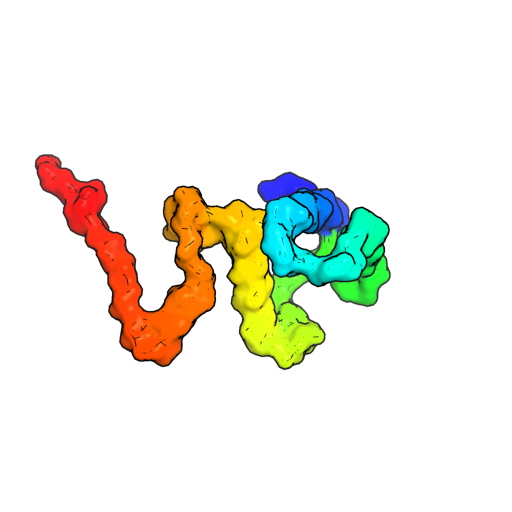1.00 57.50 104 ASN A N 1
ATOM 829 C CA . ASN A 1 104 ? 14.577 -22.254 -2.829 1.00 57.50 104 ASN A CA 1
ATOM 830 C C . ASN A 1 104 ? 15.929 -21.819 -2.227 1.00 57.50 104 ASN A C 1
ATOM 832 O O . ASN A 1 104 ? 16.861 -22.618 -2.161 1.00 57.50 104 ASN A O 1
ATOM 836 N N . ALA A 1 105 ? 16.045 -20.566 -1.777 1.00 58.22 105 ALA A N 1
ATOM 837 C CA . ALA A 1 105 ? 17.248 -20.070 -1.110 1.00 58.22 105 ALA A CA 1
ATOM 838 C C . ALA A 1 105 ? 17.405 -20.623 0.323 1.00 58.22 105 ALA A C 1
ATOM 840 O O . ALA A 1 105 ? 18.530 -20.874 0.748 1.00 58.22 105 ALA A O 1
ATOM 841 N N . GLU A 1 106 ? 16.301 -20.834 1.048 1.00 54.81 106 GLU A N 1
ATOM 842 C CA . GLU A 1 106 ? 16.272 -21.404 2.405 1.00 54.81 106 GLU A CA 1
ATOM 843 C C . GLU A 1 106 ? 16.454 -22.933 2.412 1.00 54.81 106 GLU A C 1
ATOM 845 O O . GLU A 1 106 ? 17.214 -23.447 3.229 1.00 54.81 106 GLU A O 1
ATOM 850 N N . ASP A 1 107 ? 15.856 -23.656 1.457 1.00 49.06 107 ASP A N 1
ATOM 851 C CA . ASP A 1 107 ? 15.998 -25.115 1.293 1.00 49.06 107 ASP A CA 1
ATOM 852 C C . ASP A 1 107 ? 17.364 -25.520 0.684 1.00 49.06 107 ASP A C 1
ATOM 854 O O . ASP A 1 107 ? 17.579 -26.678 0.317 1.00 49.06 107 ASP A O 1
ATOM 858 N N . GLY A 1 108 ? 18.298 -24.571 0.509 1.00 43.59 108 GLY A N 1
ATOM 859 C CA . GLY A 1 108 ? 19.616 -24.806 -0.099 1.00 43.59 108 GLY A CA 1
ATOM 860 C C . GLY A 1 108 ? 19.559 -25.255 -1.565 1.00 43.59 108 GLY A C 1
ATOM 861 O O . GLY A 1 108 ? 20.584 -25.579 -2.167 1.00 43.59 108 GLY A O 1
ATOM 862 N N . THR A 1 109 ? 18.372 -25.251 -2.170 1.00 43.78 109 THR A N 1
ATOM 863 C CA . THR A 1 109 ? 18.145 -25.557 -3.578 1.00 43.78 109 THR A CA 1
ATOM 864 C C . THR A 1 109 ? 18.380 -24.288 -4.388 1.00 43.78 109 THR A C 1
ATOM 866 O O . THR A 1 109 ? 17.477 -23.709 -4.987 1.00 43.78 109 THR A O 1
ATOM 869 N N . LEU A 1 110 ? 19.648 -23.878 -4.470 1.00 40.12 110 LEU A N 1
ATOM 870 C CA . LEU A 1 110 ? 20.137 -23.029 -5.555 1.00 40.12 110 LEU A CA 1
ATOM 871 C C . LEU A 1 110 ? 20.055 -23.808 -6.881 1.00 40.12 110 LEU A C 1
ATOM 873 O O . LEU A 1 110 ? 21.054 -24.071 -7.539 1.00 40.12 110 LEU A O 1
ATOM 877 N N . GLN A 1 111 ? 18.843 -24.121 -7.335 1.00 39.88 111 GLN A N 1
ATOM 878 C CA . GLN A 1 111 ? 18.551 -23.994 -8.751 1.00 39.88 111 GLN A CA 1
ATOM 879 C C . GLN A 1 111 ? 18.409 -22.490 -8.964 1.00 39.88 111 GLN A C 1
ATOM 881 O O . GLN A 1 111 ? 17.316 -21.936 -9.074 1.00 39.88 111 GLN A O 1
ATOM 886 N N . THR A 1 112 ? 19.558 -21.805 -9.003 1.00 37.88 112 THR A N 1
ATOM 887 C CA . THR A 1 112 ? 19.725 -20.743 -9.982 1.00 37.88 112 THR A CA 1
ATOM 888 C C . THR A 1 112 ? 19.133 -21.351 -11.238 1.00 37.88 112 THR A C 1
ATOM 890 O O . THR A 1 112 ? 19.704 -22.304 -11.766 1.00 37.88 112 THR A O 1
ATOM 893 N N . THR A 1 113 ? 17.953 -20.909 -11.679 1.00 40.56 113 THR A N 1
ATOM 894 C CA . THR A 1 113 ? 17.614 -21.096 -13.079 1.00 40.56 113 THR A CA 1
ATOM 895 C C . THR A 1 113 ? 18.717 -20.318 -13.755 1.00 40.56 113 THR A C 1
ATOM 897 O O . THR A 1 113 ? 18.665 -19.093 -13.853 1.00 40.56 113 THR A O 1
ATOM 900 N N . THR A 1 114 ? 19.816 -21.010 -14.045 1.00 42.38 114 THR A N 1
ATOM 901 C CA . THR A 1 114 ? 20.889 -20.544 -14.879 1.00 42.38 114 THR A CA 1
ATOM 902 C C . THR A 1 114 ? 20.161 -20.305 -16.177 1.00 42.38 114 THR A C 1
ATOM 904 O O . THR A 1 114 ? 19.961 -21.224 -16.969 1.00 42.38 114 THR A O 1
ATOM 907 N N . LEU A 1 115 ? 19.652 -19.082 -16.338 1.00 42.53 115 LEU A N 1
ATOM 908 C CA . LEU A 1 115 ? 19.463 -18.479 -17.632 1.00 42.53 115 LEU A CA 1
ATOM 909 C C . LEU A 1 115 ? 20.803 -18.719 -18.293 1.00 42.53 115 LEU A C 1
ATOM 911 O O . LEU A 1 115 ? 21.819 -18.145 -17.899 1.00 42.53 115 LEU A O 1
ATOM 915 N N . ASN A 1 116 ? 20.816 -19.729 -19.151 1.00 37.34 116 ASN A N 1
ATOM 916 C CA . ASN A 1 116 ? 22.001 -20.171 -19.828 1.00 37.34 116 ASN A CA 1
ATOM 917 C C . ASN A 1 116 ? 22.418 -19.003 -20.720 1.00 37.34 116 ASN A C 1
ATOM 919 O O . ASN A 1 116 ? 21.909 -18.835 -21.825 1.00 37.34 116 ASN A O 1
ATOM 923 N N . MET A 1 117 ? 23.307 -18.153 -20.205 1.00 41.84 117 MET A N 1
ATOM 924 C CA . MET A 1 117 ? 23.831 -16.981 -20.904 1.00 41.84 117 MET A CA 1
ATOM 925 C C . MET A 1 117 ? 24.572 -17.379 -22.192 1.00 41.84 117 MET A C 1
ATOM 927 O O . MET A 1 117 ? 24.794 -16.527 -23.047 1.00 41.84 117 MET A O 1
ATOM 931 N N . ALA A 1 118 ? 24.887 -18.670 -22.387 1.00 41.66 118 ALA A N 1
ATOM 932 C CA . ALA A 1 118 ? 25.434 -19.189 -23.638 1.00 41.66 118 ALA A CA 1
ATOM 933 C C . ALA A 1 118 ? 24.406 -19.250 -24.787 1.00 41.66 118 ALA A C 1
ATOM 935 O O . ALA A 1 118 ? 24.800 -19.426 -25.934 1.00 41.66 118 ALA A O 1
ATOM 936 N N . GLN A 1 119 ? 23.104 -19.077 -24.523 1.00 44.31 119 GLN A N 1
ATOM 937 C CA . GLN A 1 119 ? 22.082 -18.996 -25.579 1.00 44.31 119 GLN A CA 1
ATOM 938 C C . GLN A 1 119 ? 21.774 -17.559 -26.040 1.00 44.31 119 GLN A C 1
ATOM 940 O O . GLN A 1 119 ? 21.055 -17.387 -27.020 1.00 44.31 119 GLN A O 1
ATOM 945 N N . LEU A 1 120 ? 22.338 -16.531 -25.389 1.00 40.59 120 LEU A N 1
ATOM 946 C CA . LEU A 1 120 ? 22.187 -15.118 -25.783 1.00 40.59 120 LEU A CA 1
ATOM 947 C C . LEU A 1 120 ? 23.348 -14.590 -26.641 1.00 40.59 120 LEU A C 1
ATOM 949 O O . LEU A 1 120 ? 23.169 -13.627 -27.379 1.00 40.59 120 LEU A O 1
ATOM 953 N N . PHE A 1 121 ? 24.500 -15.261 -26.617 1.00 49.47 121 PHE A N 1
ATOM 954 C CA . PHE A 1 121 ? 25.602 -15.036 -27.554 1.00 49.47 121 PHE A CA 1
ATOM 955 C C . PHE A 1 121 ? 25.846 -16.317 -28.345 1.00 49.47 121 PHE A C 1
ATOM 957 O O . PHE A 1 121 ? 26.847 -17.010 -28.177 1.00 49.47 121 PHE A O 1
ATOM 964 N N . GLY A 1 122 ? 24.869 -16.652 -29.190 1.00 30.81 122 GLY A N 1
ATOM 965 C CA . GLY A 1 122 ? 25.056 -17.645 -30.235 1.00 30.81 122 GLY A CA 1
ATOM 966 C C . GLY A 1 122 ? 26.186 -17.198 -31.156 1.00 30.81 122 GLY A C 1
ATOM 967 O O . GLY A 1 122 ? 26.137 -16.114 -31.733 1.00 30.81 122 GLY A O 1
ATOM 968 N N . SER A 1 123 ? 27.204 -18.047 -31.248 1.00 42.66 123 SER A N 1
ATOM 969 C CA . SER A 1 123 ? 28.350 -17.930 -32.137 1.00 42.66 123 SER A CA 1
ATOM 970 C C . SER A 1 123 ? 27.947 -17.551 -33.561 1.00 42.66 123 SER A C 1
ATOM 972 O O . SER A 1 123 ? 27.206 -18.302 -34.198 1.00 42.66 123 SER A O 1
ATOM 974 N N . ARG A 1 124 ? 28.518 -16.459 -34.071 1.00 38.44 124 ARG A N 1
ATOM 975 C CA . ARG A 1 124 ? 29.124 -16.369 -35.405 1.00 38.44 124 ARG A CA 1
ATOM 976 C C . ARG A 1 124 ? 30.266 -15.368 -35.370 1.00 38.44 124 ARG A C 1
ATOM 978 O O . ARG A 1 124 ? 30.056 -14.282 -34.792 1.00 38.44 124 ARG A O 1
#

Mean predicted aligned error: 11.04 Å

Secondary structure (DSSP, 8-state):
-TTSGGGT-S-SHHHHHHHHHHHTTSTTTS-TT--HHHHHHHHHHHHHSTT-TTTS---HHHHHHHTT-TTHHHHHHHHHHHHH---TTS-TT----HHHHHHHHHTT--------GGGTS---

Radius of gyration: 18.17 Å; Cα contacts (8 Å, |Δi|>4): 101; chains: 1; bounding box: 45×41×50 Å

Organism: NCBI:txid1940652

Solvent-accessible surface area (backbone atoms only — not comparable to full-atom values): 7473 Å² total; per-residue (Å²): 111,75,46,20,46,93,62,76,36,87,33,24,55,60,37,50,52,52,48,53,56,41,36,71,72,40,83,90,67,58,63,93,86,67,45,75,65,52,52,51,52,51,50,48,43,31,61,69,36,98,77,26,64,30,62,47,90,80,54,68,64,57,44,20,62,76,66,74,29,88,57,40,60,56,54,52,48,45,52,49,27,66,49,69,52,45,34,94,96,51,65,87,73,43,83,64,54,60,66,58,60,48,50,28,60,72,73,69,47,74,70,65,79,68,72,60,66,70,72,77,61,67,89,128

pLDDT: mean 78.01, std 19.37, range [30.81, 96.75]

Sequence (124 aa):
MSGTIYNQEKSSASALRVFLGKAEQIPDFLPSWWTREKREECIQFGLRGPDHLLKCAQEKSDLQERWNDQQMPMKLRMLGEIVYGNTPGMPPGSRVPMLHAMKNAEDGTLQTTTLNMAQLFGSR

Foldseek 3Di:
DPCAVVVVDQWNLVVLLVLVVLQVVDPPRDDPPDDPVVSVVVSVCCCPPPVVVTRDDDDLVNQCVVVVHNCRVLVVLLSVCVSVVDDPPDPRNDPDRVVNVVVCVVVVNPPPVCPVVCVVPDDD